Protein AF-A0A1I0EHY3-F1 (afdb_monomer_lite)

Structure (mmCIF, N/CA/C/O backbone):
data_AF-A0A1I0EHY3-F1
#
_entry.id   AF-A0A1I0EHY3-F1
#
loop_
_atom_site.group_PDB
_atom_site.id
_atom_site.type_symbol
_atom_site.label_atom_id
_atom_site.label_alt_id
_atom_site.label_comp_id
_atom_site.label_asym_id
_atom_site.label_entity_id
_atom_site.label_seq_id
_atom_site.pdbx_PDB_ins_code
_atom_site.Cartn_x
_atom_site.Cartn_y
_atom_site.Cartn_z
_atom_site.occupancy
_atom_site.B_iso_or_equiv
_atom_site.auth_seq_id
_atom_site.auth_comp_id
_atom_site.auth_asym_id
_atom_site.auth_atom_id
_atom_site.pdbx_PDB_model_num
ATOM 1 N N . MET A 1 1 ? -1.266 -0.340 -12.061 1.00 63.66 1 MET A N 1
ATOM 2 C CA . MET A 1 1 ? -1.767 1.041 -11.902 1.00 63.66 1 MET A CA 1
ATOM 3 C C . MET A 1 1 ? -1.451 1.813 -13.169 1.00 63.66 1 MET A C 1
ATOM 5 O O . MET A 1 1 ? -0.361 1.620 -13.696 1.00 63.66 1 MET A O 1
ATOM 9 N N . ILE A 1 2 ? -2.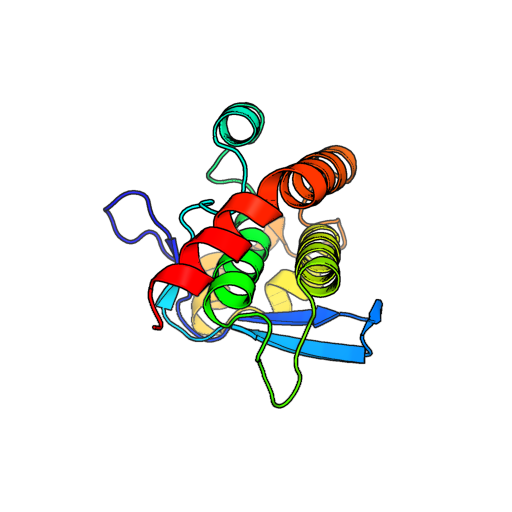368 2.656 -13.633 1.00 57.81 2 ILE A N 1
ATOM 10 C CA . ILE A 1 2 ? -2.250 3.455 -14.862 1.00 57.81 2 ILE A CA 1
ATOM 11 C C . ILE A 1 2 ? -2.329 4.943 -14.484 1.00 57.81 2 ILE A C 1
ATOM 13 O O . ILE A 1 2 ? -3.121 5.280 -13.599 1.00 57.81 2 ILE A O 1
ATOM 17 N N . PRO A 1 3 ? -1.504 5.828 -15.074 1.00 57.62 3 PRO A N 1
ATOM 18 C CA . PRO A 1 3 ? -1.620 7.263 -14.838 1.00 57.62 3 PRO A CA 1
ATOM 19 C C . PRO A 1 3 ? -2.934 7.800 -15.424 1.00 57.62 3 PRO A C 1
ATOM 21 O O . PRO A 1 3 ? -3.269 7.501 -16.567 1.00 57.62 3 PRO A O 1
ATOM 24 N N . ASP A 1 4 ? -3.659 8.626 -14.667 1.00 59.00 4 ASP A N 1
ATOM 25 C CA . ASP A 1 4 ? -4.959 9.197 -15.073 1.00 59.00 4 ASP A CA 1
ATOM 26 C C . ASP A 1 4 ? -4.843 10.472 -15.934 1.00 59.00 4 ASP A C 1
ATOM 28 O O . ASP A 1 4 ? -5.841 11.113 -16.252 1.00 59.00 4 ASP A O 1
ATOM 32 N N . GLY A 1 5 ? -3.616 10.890 -16.264 1.00 46.50 5 GLY A N 1
ATOM 33 C CA . GLY A 1 5 ? -3.330 12.153 -16.954 1.00 46.50 5 GLY A CA 1
ATOM 34 C C . GLY A 1 5 ? -3.384 13.407 -16.068 1.00 46.50 5 GLY A C 1
ATOM 35 O O . GLY A 1 5 ? -2.939 14.464 -16.505 1.00 46.50 5 GLY A O 1
ATOM 36 N N . SER A 1 6 ? -3.830 13.296 -14.812 1.00 55.62 6 SER A N 1
ATOM 37 C CA . SER A 1 6 ? -3.902 14.386 -13.822 1.00 55.62 6 SER A CA 1
ATOM 38 C C . SER A 1 6 ? -2.814 14.291 -12.743 1.00 55.62 6 SER A C 1
ATOM 40 O O . SER A 1 6 ? -2.848 15.008 -11.745 1.00 55.62 6 SER A O 1
ATOM 42 N N . GLY A 1 7 ? -1.832 13.404 -12.931 1.00 55.72 7 GLY A N 1
ATOM 43 C CA . GLY A 1 7 ? -0.764 13.152 -11.961 1.00 55.72 7 GLY A CA 1
ATOM 44 C C . GLY A 1 7 ? -1.140 12.149 -10.865 1.00 55.72 7 GLY A C 1
ATOM 45 O O . GLY A 1 7 ? -0.314 11.876 -9.988 1.00 55.72 7 GLY A O 1
ATOM 46 N N . HIS A 1 8 ? -2.337 11.560 -10.921 1.00 59.31 8 HIS A N 1
ATOM 47 C CA . HIS A 1 8 ? -2.712 10.434 -10.076 1.00 59.31 8 HIS A CA 1
ATOM 48 C C . HIS A 1 8 ? -2.525 9.124 -10.825 1.00 59.31 8 HIS A C 1
ATOM 50 O O . HIS A 1 8 ? -2.220 9.069 -12.017 1.00 59.31 8 HIS A O 1
ATOM 56 N N . TRP A 1 9 ? -2.670 8.040 -10.078 1.00 60.34 9 TRP A N 1
ATOM 57 C CA . TRP A 1 9 ? -2.639 6.712 -10.647 1.00 60.34 9 TRP A CA 1
ATOM 58 C C . TRP A 1 9 ? -3.793 5.907 -10.086 1.00 60.34 9 TRP A C 1
ATOM 60 O O . TRP A 1 9 ? -4.057 5.968 -8.883 1.00 60.34 9 TRP A O 1
ATOM 70 N N . ILE A 1 10 ? -4.412 5.132 -10.963 1.00 63.94 10 ILE A N 1
ATOM 71 C CA . ILE A 1 10 ? -5.597 4.333 -10.675 1.00 63.94 10 ILE A CA 1
ATOM 72 C C . ILE A 1 10 ? -5.275 2.853 -10.873 1.00 63.94 10 ILE A C 1
ATOM 74 O O . ILE A 1 10 ? -4.452 2.496 -11.726 1.00 63.94 10 ILE A O 1
ATOM 78 N N . SER A 1 11 ? -5.860 1.976 -10.059 1.00 66.00 11 SER A N 1
ATOM 79 C CA . SER A 1 11 ? -5.813 0.533 -10.314 1.00 66.00 11 SER A CA 1
ATOM 80 C C . SER A 1 11 ? -6.658 0.202 -11.552 1.00 66.00 11 SER A C 1
ATOM 82 O O . SER A 1 11 ? -7.798 0.639 -11.675 1.00 66.00 11 SER A O 1
ATOM 84 N N . ASP A 1 12 ? -6.083 -0.554 -12.486 1.00 60.94 12 ASP A N 1
ATOM 85 C CA . ASP A 1 12 ? -6.786 -1.077 -13.662 1.00 60.94 12 ASP A CA 1
ATOM 86 C C . ASP A 1 12 ? -7.090 -2.553 -13.391 1.00 60.94 12 ASP A C 1
ATOM 88 O O . ASP A 1 12 ? -6.317 -3.442 -13.748 1.00 60.94 12 ASP A O 1
ATOM 92 N N . GLY A 1 13 ? -8.117 -2.777 -12.567 1.00 66.25 13 GLY A N 1
ATOM 93 C CA . GLY A 1 13 ? -8.467 -4.075 -11.982 1.00 66.25 13 GLY A CA 1
ATOM 94 C C . GLY A 1 13 ? -8.214 -4.167 -10.473 1.00 66.25 13 GLY A C 1
ATOM 95 O O . GLY A 1 13 ? -7.754 -3.215 -9.841 1.00 66.25 13 GLY A O 1
ATOM 96 N N . TYR A 1 14 ? -8.539 -5.326 -9.895 1.00 68.25 14 TYR A N 1
ATOM 97 C CA . TYR A 1 14 ? -8.296 -5.597 -8.479 1.00 68.25 14 TYR A CA 1
ATOM 98 C C . TYR A 1 14 ? -6.793 -5.686 -8.187 1.00 68.25 14 TYR A C 1
ATOM 100 O O . TYR A 1 14 ? -6.037 -6.221 -8.998 1.00 68.25 14 TYR A O 1
ATOM 108 N N . LEU A 1 15 ? -6.354 -5.172 -7.037 1.00 72.00 15 LEU A N 1
ATOM 109 C CA . LEU A 1 15 ? -5.000 -5.423 -6.535 1.00 72.00 15 LEU A CA 1
ATOM 110 C C . LEU A 1 15 ? -5.090 -6.260 -5.267 1.00 72.00 15 LEU A C 1
ATOM 112 O O . LEU A 1 15 ? -5.623 -5.799 -4.262 1.00 72.00 15 LEU A O 1
ATOM 116 N N . ASP A 1 16 ? -4.549 -7.470 -5.318 1.00 73.25 16 ASP A N 1
ATOM 117 C CA . ASP A 1 16 ? -4.583 -8.402 -4.199 1.00 73.25 16 ASP A CA 1
ATOM 118 C C . ASP A 1 16 ? -3.262 -8.360 -3.427 1.00 73.25 16 ASP A C 1
ATOM 120 O O . ASP A 1 16 ? -2.185 -8.569 -3.980 1.00 73.25 16 ASP A O 1
ATOM 124 N N . PHE A 1 17 ? -3.333 -8.103 -2.123 1.00 76.38 17 PHE A N 1
ATOM 125 C CA . PHE A 1 17 ? -2.171 -8.059 -1.242 1.00 76.38 17 PHE A CA 1
ATOM 126 C C . PHE A 1 17 ? -2.270 -9.141 -0.183 1.00 76.38 17 PHE A C 1
ATOM 128 O O . PHE A 1 17 ? -3.125 -9.095 0.700 1.00 76.38 17 PHE A O 1
ATOM 135 N N . GLN A 1 18 ? -1.361 -10.108 -0.232 1.00 76.12 18 GLN A N 1
ATOM 136 C CA . GLN A 1 18 ? -1.260 -11.114 0.813 1.00 76.12 18 GLN A CA 1
ATOM 137 C C . GLN A 1 18 ? -0.551 -10.533 2.042 1.00 76.12 18 GLN A C 1
ATOM 139 O O . GLN A 1 18 ? 0.582 -10.068 1.955 1.00 76.12 18 GLN A O 1
ATOM 144 N N . SER A 1 19 ? -1.203 -10.599 3.204 1.00 79.00 19 SER A N 1
ATOM 145 C CA . SER A 1 19 ? -0.573 -10.344 4.498 1.00 79.00 19 SER A CA 1
ATOM 146 C C . SER A 1 19 ? -0.488 -11.642 5.288 1.00 79.00 19 SER A C 1
ATOM 148 O O . SER A 1 19 ? -1.494 -12.166 5.774 1.00 79.00 19 SER A O 1
ATOM 150 N N . GLU A 1 20 ? 0.734 -12.150 5.452 1.00 79.00 20 GLU A N 1
ATOM 151 C CA . GLU A 1 20 ? 1.008 -13.304 6.316 1.00 79.00 20 GLU A CA 1
ATOM 152 C C . GLU A 1 20 ? 0.676 -12.994 7.778 1.00 79.00 20 GLU A C 1
ATOM 154 O O . GLU A 1 20 ? 0.107 -13.829 8.478 1.00 79.00 20 GLU A O 1
ATOM 159 N N . ARG A 1 21 ? 0.952 -11.759 8.218 1.00 82.94 21 ARG A N 1
ATOM 160 C CA . ARG A 1 21 ? 0.699 -11.282 9.585 1.00 82.94 21 ARG A CA 1
ATOM 161 C C . ARG A 1 21 ? -0.755 -11.461 10.012 1.00 82.94 21 ARG A C 1
ATOM 163 O O . ARG A 1 21 ? -1.008 -11.798 11.164 1.00 82.94 21 ARG A O 1
ATOM 170 N N . PHE A 1 22 ? -1.693 -11.213 9.100 1.00 82.75 22 PHE A N 1
ATOM 171 C CA . PHE A 1 22 ? -3.131 -11.300 9.369 1.00 82.75 22 PHE A CA 1
ATOM 172 C C . PHE A 1 22 ? -3.798 -12.523 8.723 1.00 82.75 22 PHE A C 1
ATOM 174 O O . PHE A 1 22 ? -5.019 -12.683 8.832 1.00 82.75 22 PHE A O 1
ATOM 181 N N . GLY A 1 23 ? -3.018 -13.382 8.056 1.00 79.12 23 GLY A N 1
ATOM 182 C CA . GLY A 1 23 ? -3.507 -14.581 7.376 1.00 79.12 23 GLY A CA 1
ATOM 183 C C . GLY A 1 23 ? -4.640 -14.281 6.392 1.00 79.12 23 GLY A C 1
ATOM 184 O O . GLY A 1 23 ? -5.669 -14.957 6.417 1.00 79.12 23 GLY A O 1
ATOM 185 N N . CYS A 1 24 ? -4.511 -13.218 5.594 1.00 77.94 24 CYS A N 1
ATOM 186 C CA . CYS A 1 24 ? -5.536 -12.811 4.631 1.00 77.94 24 CYS A CA 1
ATOM 187 C C . CYS A 1 24 ? -4.947 -12.201 3.360 1.00 77.94 24 CYS A C 1
ATOM 189 O O . CYS A 1 24 ? -3.811 -11.732 3.345 1.00 77.94 24 CYS A O 1
ATOM 191 N N . VAL A 1 25 ? -5.761 -12.179 2.307 1.00 79.06 25 VAL A N 1
ATOM 192 C CA . VAL A 1 25 ? -5.491 -11.446 1.070 1.00 79.06 25 VAL A CA 1
ATOM 193 C C . VAL A 1 25 ? -6.411 -10.244 1.050 1.00 79.06 25 VAL A C 1
ATOM 195 O O . VAL A 1 25 ? -7.612 -10.451 0.992 1.00 79.06 25 VAL A O 1
ATOM 198 N N . VAL A 1 26 ? -5.875 -9.028 1.104 1.00 80.31 26 VAL A N 1
ATOM 199 C CA . VAL A 1 26 ? -6.648 -7.786 1.013 1.00 80.31 26 VAL A CA 1
ATOM 200 C C . VAL A 1 26 ? -6.751 -7.370 -0.447 1.00 80.31 26 VAL A C 1
ATOM 202 O O . VAL A 1 26 ? -5.739 -7.060 -1.071 1.00 80.31 26 VAL A O 1
ATOM 205 N N . SER A 1 27 ? -7.970 -7.360 -0.975 1.00 78.12 27 SER A N 1
ATOM 206 C CA . SER A 1 27 ? -8.259 -6.952 -2.348 1.00 78.12 27 SER A CA 1
ATOM 207 C C . SER A 1 27 ? -8.674 -5.490 -2.386 1.00 78.12 27 SER A C 1
ATOM 209 O O . SER A 1 27 ? -9.617 -5.087 -1.706 1.00 78.12 27 SER A O 1
ATOM 211 N N . MET A 1 28 ? -7.981 -4.718 -3.206 1.00 76.62 28 MET A N 1
ATOM 212 C CA . MET A 1 28 ? -8.351 -3.363 -3.584 1.00 76.62 28 MET A CA 1
ATOM 213 C C . MET A 1 28 ? -9.283 -3.381 -4.782 1.00 76.62 28 MET A C 1
ATOM 215 O O . MET A 1 28 ? -9.040 -4.142 -5.723 1.00 76.62 28 MET A O 1
ATOM 219 N N . HIS A 1 29 ? -10.296 -2.522 -4.797 1.00 67.69 29 HIS A N 1
ATOM 220 C CA . HIS A 1 29 ? -11.178 -2.415 -5.953 1.00 67.69 29 HIS A CA 1
ATOM 221 C C . HIS A 1 29 ? -10.470 -1.817 -7.191 1.00 67.69 29 HIS A C 1
ATOM 223 O O . HIS A 1 29 ? -9.461 -1.109 -7.088 1.00 67.69 29 HIS A O 1
ATOM 229 N N . PRO A 1 30 ? -10.982 -2.093 -8.405 1.00 63.12 30 PRO A N 1
ATOM 230 C CA . PRO A 1 30 ? -10.615 -1.331 -9.593 1.00 63.12 30 PRO A CA 1
ATOM 231 C C . PRO A 1 30 ? -10.903 0.161 -9.386 1.00 63.12 30 PRO A C 1
ATOM 233 O O . PRO A 1 30 ? -11.889 0.519 -8.744 1.00 63.12 30 PRO A O 1
ATOM 236 N N . PHE A 1 31 ? -10.074 1.023 -9.972 1.00 61.56 31 PHE A N 1
ATOM 237 C CA . PHE A 1 31 ? -10.141 2.485 -9.866 1.00 61.56 31 PHE A CA 1
ATOM 238 C C . PHE A 1 31 ? -9.816 3.082 -8.489 1.00 61.56 31 PHE A C 1
ATOM 240 O O . PHE A 1 31 ? -10.076 4.264 -8.256 1.00 61.56 31 PHE A O 1
ATOM 247 N N . SER A 1 32 ? -9.160 2.331 -7.606 1.00 60.16 32 SER A N 1
ATOM 248 C CA . SER A 1 32 ? -8.611 2.887 -6.370 1.00 60.16 32 SER A CA 1
ATOM 249 C C . SER A 1 32 ? -7.535 3.925 -6.680 1.00 60.16 32 SER A C 1
ATOM 251 O O . SER A 1 32 ? -6.539 3.652 -7.362 1.00 60.16 32 SER A O 1
ATOM 253 N N . LEU A 1 33 ? -7.766 5.142 -6.191 1.00 61.81 33 LEU A N 1
ATOM 254 C CA . LEU A 1 33 ? -6.945 6.310 -6.473 1.00 61.81 33 LEU A CA 1
ATOM 255 C C . LEU A 1 33 ? -5.807 6.424 -5.459 1.00 61.81 33 LEU A C 1
ATOM 257 O O . LEU A 1 33 ? -6.032 6.490 -4.256 1.00 61.81 33 LEU A O 1
ATOM 261 N N . ASN A 1 34 ? -4.576 6.529 -5.956 1.00 66.38 34 ASN A N 1
ATOM 262 C CA . ASN A 1 34 ? -3.428 6.883 -5.129 1.00 66.38 34 ASN A CA 1
ATOM 263 C C . ASN A 1 34 ? -3.114 8.377 -5.264 1.00 66.38 34 ASN A C 1
ATOM 265 O O . ASN A 1 34 ? -2.649 8.832 -6.317 1.00 66.38 34 ASN A O 1
ATOM 269 N N . ASN A 1 35 ? -3.283 9.107 -4.163 1.00 60.97 35 ASN A N 1
ATOM 270 C CA . ASN A 1 35 ? -2.892 10.512 -4.022 1.00 60.97 35 ASN A CA 1
ATOM 271 C C . ASN A 1 35 ? -1.800 10.724 -2.952 1.00 60.97 35 ASN A C 1
ATOM 273 O O . ASN A 1 35 ? -1.475 11.871 -2.618 1.00 60.97 35 ASN A O 1
ATOM 277 N N . LEU A 1 36 ? -1.238 9.636 -2.404 1.00 64.88 36 LEU A N 1
ATOM 278 C CA . LEU A 1 36 ? -0.325 9.627 -1.258 1.00 64.88 36 LEU A CA 1
ATOM 279 C C . LEU A 1 36 ? -0.894 10.408 -0.060 1.00 64.88 36 LEU A C 1
ATOM 281 O O . LEU A 1 36 ? -0.121 10.886 0.776 1.00 64.88 36 LEU A O 1
ATOM 285 N N . SER A 1 37 ? -2.219 10.605 0.020 1.00 62.47 37 SER A N 1
ATOM 286 C CA . SER A 1 37 ? -2.838 11.563 0.946 1.00 62.47 37 SER A CA 1
ATOM 287 C C . SER A 1 37 ? -2.569 11.208 2.399 1.00 62.47 37 SER A C 1
ATOM 289 O O . SER A 1 37 ? -2.350 12.109 3.214 1.00 62.47 37 SER A O 1
ATOM 291 N N . SER A 1 38 ? -2.484 9.912 2.696 1.00 60.75 38 SER A N 1
ATOM 292 C CA . SER A 1 38 ? -2.163 9.394 4.018 1.00 60.75 38 SER A CA 1
ATOM 293 C C . SER A 1 38 ? -0.709 9.617 4.448 1.00 60.75 38 SER A C 1
ATOM 295 O O . SER A 1 38 ? -0.406 9.576 5.639 1.00 60.75 38 SER A O 1
ATOM 297 N N . VAL A 1 39 ? 0.211 9.841 3.502 1.00 68.88 39 VAL A N 1
ATOM 298 C CA . VAL A 1 39 ? 1.628 10.102 3.789 1.00 68.88 39 VAL A CA 1
ATOM 299 C C . VAL A 1 39 ? 1.828 11.606 4.012 1.00 68.88 39 VAL A C 1
ATOM 301 O O . VAL A 1 39 ? 1.424 12.403 3.159 1.00 68.88 39 VAL A O 1
ATOM 304 N N . PRO A 1 40 ? 2.479 12.039 5.107 1.00 70.50 40 PRO A N 1
ATOM 305 C CA . PRO A 1 40 ? 2.782 13.449 5.343 1.00 70.50 40 PRO A CA 1
ATOM 306 C C . PRO A 1 40 ? 3.518 14.109 4.171 1.00 70.50 40 PRO A C 1
ATOM 308 O O . PRO A 1 40 ? 4.483 13.557 3.642 1.00 70.50 40 PRO A O 1
ATOM 311 N N . TRP A 1 41 ? 3.097 15.318 3.786 1.00 71.00 41 TRP A N 1
ATOM 312 C CA . TRP A 1 41 ? 3.602 16.018 2.594 1.00 71.00 41 TRP A CA 1
ATOM 313 C C . TRP A 1 41 ? 5.129 16.209 2.586 1.00 71.00 41 TRP A C 1
ATOM 315 O O . TRP A 1 41 ? 5.743 16.182 1.524 1.00 71.00 41 TRP A O 1
ATOM 325 N N . PHE A 1 42 ? 5.755 16.376 3.755 1.00 75.62 42 PHE A N 1
ATOM 326 C CA . PHE A 1 42 ? 7.206 16.538 3.862 1.00 75.62 42 PHE A CA 1
ATOM 327 C C . PHE A 1 42 ? 7.956 15.223 3.611 1.00 75.62 42 PHE A C 1
ATOM 329 O O . PHE A 1 42 ? 9.036 15.250 3.029 1.00 75.62 42 PHE A O 1
ATOM 336 N N . LEU A 1 43 ? 7.365 14.071 3.957 1.00 75.62 43 LEU A N 1
ATOM 337 C CA . LEU A 1 43 ? 7.936 12.762 3.629 1.00 75.62 43 LEU A CA 1
ATOM 338 C C . LEU A 1 43 ? 7.828 12.471 2.133 1.00 75.62 43 LEU A C 1
ATOM 340 O O . LEU A 1 43 ? 8.746 11.882 1.578 1.00 75.62 43 LEU A O 1
ATOM 344 N N . ARG A 1 44 ? 6.785 12.970 1.453 1.00 72.19 44 ARG A N 1
ATOM 345 C CA . ARG A 1 44 ? 6.642 12.841 -0.012 1.00 72.19 44 ARG A CA 1
ATOM 346 C C . ARG A 1 44 ? 7.786 13.492 -0.796 1.00 72.19 44 ARG A C 1
ATOM 348 O O . ARG A 1 44 ? 7.986 13.140 -1.948 1.00 72.19 44 ARG A O 1
ATOM 355 N N . LYS A 1 45 ? 8.537 14.425 -0.195 1.00 73.38 45 LYS A N 1
ATOM 356 C CA . LYS A 1 45 ? 9.725 15.041 -0.815 1.00 73.38 45 LYS A CA 1
ATOM 357 C C . LYS A 1 45 ? 10.977 14.161 -0.740 1.00 73.38 45 LYS A C 1
ATOM 359 O O . LYS A 1 45 ? 11.909 14.388 -1.500 1.00 73.38 45 LYS A O 1
ATOM 364 N N . LEU A 1 46 ? 11.010 13.195 0.180 1.00 72.75 46 LEU A N 1
ATOM 365 C CA . LEU A 1 46 ? 12.155 12.304 0.408 1.00 72.75 46 LEU A CA 1
ATOM 366 C C . LEU A 1 46 ? 12.073 11.010 -0.406 1.00 72.75 46 LEU A C 1
ATOM 368 O O . LEU A 1 46 ? 13.029 10.241 -0.448 1.00 72.75 46 LEU A O 1
ATOM 372 N N . ILE A 1 47 ? 10.930 10.763 -1.040 1.00 71.12 47 ILE A N 1
ATOM 373 C CA . ILE A 1 47 ? 10.663 9.572 -1.837 1.00 71.12 47 ILE A CA 1
ATOM 374 C C . ILE A 1 47 ? 10.256 9.989 -3.244 1.00 71.12 47 ILE A C 1
ATOM 376 O O . ILE A 1 47 ? 9.557 10.981 -3.429 1.00 71.12 47 ILE A O 1
ATOM 380 N N . ASN A 1 48 ? 10.677 9.227 -4.253 1.00 68.38 48 ASN A N 1
ATOM 381 C CA . ASN A 1 48 ? 10.185 9.446 -5.608 1.00 68.38 48 ASN A CA 1
ATOM 382 C C . ASN A 1 48 ? 8.678 9.120 -5.640 1.00 68.38 48 ASN A C 1
ATOM 384 O O . ASN A 1 48 ? 8.332 7.959 -5.422 1.00 68.38 48 ASN A O 1
ATOM 388 N N . PRO A 1 49 ? 7.779 10.077 -5.937 1.00 63.25 49 PRO A N 1
ATOM 389 C CA . PRO A 1 49 ? 6.335 9.835 -5.929 1.00 63.25 49 PRO A CA 1
ATOM 390 C C . PRO A 1 49 ? 5.894 8.786 -6.961 1.00 63.25 49 PRO A C 1
ATOM 392 O O . PRO A 1 49 ? 4.832 8.189 -6.805 1.00 63.25 49 PRO A O 1
ATOM 395 N N . ASN A 1 50 ? 6.705 8.520 -7.990 1.00 64.81 50 ASN A N 1
ATOM 396 C CA . ASN A 1 50 ? 6.499 7.451 -8.972 1.00 64.81 50 ASN A CA 1
ATOM 397 C C . ASN A 1 50 ? 7.261 6.159 -8.621 1.00 64.81 50 ASN A C 1
ATOM 399 O O . ASN A 1 50 ? 7.570 5.351 -9.493 1.00 64.81 50 ASN A O 1
ATOM 403 N N . GLY A 1 51 ? 7.603 5.980 -7.344 1.00 67.25 51 GLY A N 1
ATOM 404 C CA . GLY A 1 51 ? 8.368 4.844 -6.849 1.00 67.25 51 GLY A CA 1
ATOM 405 C C . GLY A 1 51 ? 7.553 3.556 -6.672 1.00 67.25 51 GLY A C 1
ATOM 406 O O . GLY A 1 51 ? 6.324 3.548 -6.759 1.00 67.25 51 GLY A O 1
ATOM 407 N N . PRO A 1 52 ? 8.233 2.443 -6.357 1.00 68.75 52 PRO A N 1
ATOM 408 C CA . PRO A 1 52 ? 7.608 1.126 -6.240 1.00 68.75 52 PRO A CA 1
ATOM 409 C C . PRO A 1 52 ? 6.675 0.978 -5.025 1.00 68.75 52 PRO A C 1
ATOM 411 O O . PRO A 1 52 ? 5.914 0.024 -4.959 1.00 68.75 52 PRO A O 1
ATOM 414 N N . HIS A 1 53 ? 6.654 1.932 -4.092 1.00 75.12 53 HIS A N 1
ATOM 415 C CA . HIS A 1 53 ? 5.732 1.943 -2.948 1.00 75.12 53 HIS A CA 1
ATOM 416 C C . HIS A 1 53 ? 4.302 2.380 -3.310 1.00 75.12 53 HIS A C 1
ATOM 418 O O . HIS A 1 53 ? 3.407 2.287 -2.472 1.00 75.12 53 HIS A O 1
ATOM 424 N N . ARG A 1 54 ? 4.049 2.876 -4.532 1.00 77.12 54 ARG A N 1
ATOM 425 C CA . ARG A 1 54 ? 2.717 3.360 -4.941 1.00 77.12 54 ARG A CA 1
ATOM 426 C C . ARG A 1 54 ? 1.575 2.353 -4.752 1.00 77.12 54 ARG A C 1
ATOM 428 O O . ARG A 1 54 ? 0.522 2.779 -4.292 1.00 77.12 54 ARG A O 1
ATOM 435 N N . PRO A 1 55 ? 1.723 1.065 -5.084 1.00 76.25 55 PRO A N 1
ATOM 436 C CA . PRO A 1 55 ? 0.639 0.103 -4.915 1.00 76.25 55 PRO A CA 1
ATOM 437 C C . PRO A 1 55 ? 0.293 -0.098 -3.439 1.00 76.25 55 PRO A C 1
ATOM 439 O O . PRO A 1 55 ? -0.874 -0.074 -3.071 1.00 76.25 55 PRO A O 1
ATOM 442 N N . ALA A 1 56 ? 1.313 -0.174 -2.580 1.00 82.88 56 ALA A N 1
ATOM 443 C CA . ALA A 1 56 ? 1.124 -0.220 -1.136 1.00 82.88 56 ALA A CA 1
ATOM 444 C C . ALA A 1 56 ? 0.457 1.064 -0.613 1.00 82.88 56 ALA A C 1
ATOM 446 O O . ALA A 1 56 ? -0.424 1.009 0.239 1.00 82.88 56 ALA A O 1
ATOM 447 N N . ALA A 1 57 ? 0.834 2.233 -1.136 1.00 83.56 57 ALA A N 1
ATOM 448 C CA . ALA A 1 57 ? 0.203 3.487 -0.737 1.00 83.56 57 ALA A CA 1
ATOM 449 C C . ALA A 1 57 ? -1.262 3.573 -1.191 1.00 83.56 57 ALA A C 1
ATOM 451 O O . ALA A 1 57 ? -2.092 4.072 -0.442 1.00 83.56 57 ALA A O 1
ATOM 452 N N . ALA A 1 58 ? -1.585 3.035 -2.370 1.00 81.31 58 ALA A N 1
ATOM 453 C CA . ALA A 1 58 ? -2.958 2.922 -2.846 1.00 81.31 58 ALA A CA 1
ATOM 454 C C . ALA A 1 58 ? -3.786 2.031 -1.900 1.00 81.31 58 ALA A C 1
ATOM 456 O O . ALA A 1 58 ? -4.874 2.427 -1.489 1.00 81.31 58 ALA A O 1
ATOM 457 N N . LEU A 1 59 ? -3.234 0.880 -1.488 1.00 85.62 59 LEU A N 1
ATOM 458 C CA . LEU A 1 59 ? -3.850 -0.011 -0.496 1.00 85.62 59 LEU A CA 1
ATOM 459 C C . LEU A 1 59 ? -4.132 0.729 0.808 1.00 85.62 59 LEU A C 1
ATOM 461 O O . LEU A 1 59 ? -5.208 0.607 1.383 1.00 85.62 59 LEU A O 1
ATOM 465 N N . HIS A 1 60 ? -3.163 1.508 1.278 1.00 87.62 60 HIS A N 1
ATOM 466 C CA . HIS A 1 60 ? -3.300 2.261 2.513 1.00 87.62 60 HIS A CA 1
ATOM 467 C C . HIS A 1 60 ? -4.355 3.373 2.415 1.00 87.62 60 HIS A C 1
ATOM 469 O O . HIS A 1 60 ? -5.157 3.519 3.339 1.00 87.62 60 HIS A O 1
ATOM 475 N N . ASP A 1 61 ? -4.379 4.123 1.308 1.00 84.31 61 ASP A N 1
ATOM 476 C CA . ASP A 1 61 ? -5.389 5.152 1.038 1.00 84.31 61 ASP A CA 1
ATOM 477 C C . ASP A 1 61 ? -6.804 4.526 1.019 1.00 84.31 61 ASP A C 1
ATOM 479 O O . ASP A 1 61 ? -7.689 5.024 1.719 1.00 84.31 61 ASP A O 1
ATOM 483 N N . GLU A 1 62 ? -7.006 3.393 0.331 1.00 84.00 62 GLU A N 1
ATOM 484 C CA . GLU A 1 62 ? -8.295 2.677 0.280 1.00 84.00 62 GLU A CA 1
ATOM 485 C C . GLU A 1 62 ? -8.702 2.102 1.645 1.00 84.00 62 GLU A C 1
ATOM 487 O O . GLU A 1 62 ? -9.835 2.290 2.087 1.00 84.00 62 GLU A O 1
ATOM 492 N N . LEU A 1 63 ? -7.782 1.471 2.383 1.00 87.19 63 LEU A N 1
ATOM 493 C CA . LEU A 1 63 ? -8.055 0.989 3.743 1.00 87.19 63 LEU A CA 1
ATOM 494 C C . LEU A 1 63 ? -8.476 2.133 4.671 1.00 87.19 63 LEU A C 1
ATOM 496 O O . LEU A 1 63 ? -9.396 1.987 5.477 1.00 87.19 63 LEU A O 1
ATOM 500 N N . TYR A 1 64 ? -7.840 3.297 4.555 1.00 86.69 64 TYR A N 1
ATOM 501 C CA . TYR A 1 64 ? -8.225 4.488 5.309 1.00 86.69 64 TYR A CA 1
ATOM 502 C C . TYR A 1 64 ? -9.576 5.043 4.855 1.00 86.69 64 TYR A C 1
ATOM 504 O O . TYR A 1 64 ? -10.345 5.544 5.685 1.00 86.69 64 TYR A O 1
ATOM 512 N N . GLU A 1 65 ? -9.884 4.942 3.564 1.00 84.12 65 GLU A N 1
ATOM 513 C CA . GLU A 1 65 ? -11.165 5.334 2.998 1.00 84.12 65 GLU A CA 1
ATOM 514 C C . GLU A 1 65 ? -12.309 4.473 3.546 1.00 84.12 65 GLU A C 1
ATOM 516 O O . GLU A 1 65 ? -13.311 5.024 4.015 1.00 84.12 65 GLU A O 1
ATOM 521 N N . LEU A 1 66 ? -12.103 3.158 3.572 1.00 85.38 66 LEU A N 1
ATOM 522 C CA . LEU A 1 66 ? -13.035 2.138 4.050 1.00 85.38 66 LEU A CA 1
ATOM 523 C C . LEU A 1 66 ? -13.052 1.977 5.575 1.00 85.38 66 LEU A C 1
ATOM 525 O O . LEU A 1 66 ? -13.777 1.141 6.105 1.00 85.38 66 LEU A O 1
ATOM 529 N N . ARG A 1 67 ? -12.257 2.759 6.313 1.00 86.81 67 ARG A N 1
ATOM 530 C CA . ARG A 1 67 ? -12.122 2.645 7.779 1.00 86.81 67 ARG A CA 1
ATOM 531 C C . ARG A 1 67 ? -11.653 1.274 8.249 1.00 86.81 67 ARG A C 1
ATOM 533 O O . ARG A 1 67 ? -12.044 0.826 9.320 1.00 86.81 67 ARG A O 1
ATOM 540 N N . GLY A 1 68 ? -10.809 0.632 7.451 1.00 86.31 68 GLY A N 1
ATOM 541 C CA . GLY A 1 68 ? -10.334 -0.722 7.686 1.00 86.31 68 GLY A CA 1
ATOM 542 C C . GLY A 1 68 ? -11.414 -1.785 7.499 1.00 86.31 68 GLY A C 1
ATOM 543 O O . GLY A 1 68 ? -11.138 -2.957 7.735 1.00 86.31 68 GLY A O 1
ATOM 544 N N . VAL A 1 69 ? -12.625 -1.415 7.068 1.00 88.88 69 VAL A N 1
ATOM 545 C CA . VAL A 1 69 ? -13.699 -2.367 6.794 1.00 88.88 69 VAL A CA 1
ATOM 546 C C . VAL A 1 69 ? -13.520 -2.909 5.385 1.00 88.88 69 VAL A C 1
ATOM 548 O O . VAL A 1 69 ? -13.851 -2.255 4.404 1.00 88.88 69 VAL A O 1
ATOM 551 N N . THR A 1 70 ? -12.992 -4.120 5.274 1.00 84.19 70 THR A N 1
ATOM 552 C CA . THR A 1 70 ? -12.837 -4.795 3.984 1.00 84.19 70 THR A CA 1
ATOM 553 C C . THR A 1 70 ? -12.973 -6.299 4.161 1.00 84.19 70 THR A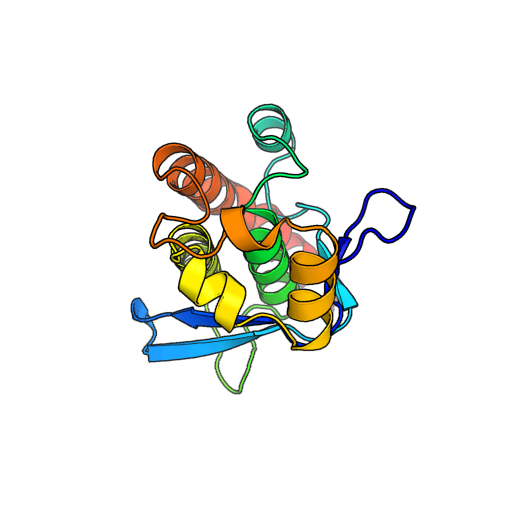 C 1
ATOM 555 O O . THR A 1 70 ? -12.594 -6.847 5.196 1.00 84.19 70 THR A O 1
ATOM 558 N N . GLN A 1 71 ? -13.573 -6.964 3.169 1.00 76.94 71 GLN A N 1
ATOM 559 C CA . GLN A 1 71 ? -13.737 -8.425 3.126 1.00 76.94 71 GLN A CA 1
ATOM 560 C C . GLN A 1 71 ? -14.320 -9.034 4.419 1.00 76.94 71 GLN A C 1
ATOM 562 O O . GLN A 1 71 ? -13.876 -10.075 4.901 1.00 76.94 71 GLN A O 1
ATOM 567 N N . GLY A 1 72 ? -15.303 -8.357 5.021 1.00 80.44 72 GLY A N 1
ATOM 568 C CA . GLY A 1 72 ? -15.951 -8.813 6.256 1.00 80.44 72 GLY A CA 1
ATOM 569 C C . GLY A 1 72 ? -15.082 -8.718 7.516 1.00 80.44 72 GLY A C 1
ATOM 570 O O . GLY A 1 72 ? -15.488 -9.201 8.571 1.00 80.44 72 GLY A O 1
ATOM 571 N N . ARG A 1 73 ? -13.904 -8.091 7.435 1.00 85.19 73 ARG A N 1
ATOM 572 C CA . ARG A 1 73 ? -13.038 -7.770 8.574 1.00 85.19 73 ARG A CA 1
ATOM 573 C C . ARG A 1 73 ? -13.054 -6.272 8.844 1.00 85.19 73 ARG A C 1
ATOM 575 O O . ARG A 1 73 ? -13.312 -5.471 7.951 1.00 85.19 73 ARG A O 1
ATOM 582 N N . ASN A 1 74 ? -12.765 -5.907 10.089 1.00 92.12 74 ASN A N 1
ATOM 583 C CA . ASN A 1 74 ? -12.615 -4.522 10.513 1.00 92.12 74 ASN A CA 1
ATOM 584 C C . ASN A 1 74 ? -11.224 -4.342 11.121 1.00 92.12 74 ASN A C 1
ATOM 586 O O . ASN A 1 74 ? -10.982 -4.732 12.262 1.00 92.12 74 ASN A O 1
ATOM 590 N N . PHE A 1 75 ? -10.312 -3.796 10.325 1.00 91.12 75 PHE A N 1
ATOM 591 C CA . PHE A 1 75 ? -8.956 -3.489 10.743 1.00 91.12 75 PHE A CA 1
ATOM 592 C C . PHE A 1 75 ? -8.915 -2.152 11.482 1.00 91.12 75 PHE A C 1
ATOM 594 O O . PHE A 1 75 ? -9.406 -1.122 11.021 1.00 91.12 75 PHE A O 1
ATOM 601 N N . THR A 1 76 ? -8.235 -2.128 12.620 1.00 92.94 76 THR A N 1
ATOM 602 C CA . THR A 1 76 ? -7.874 -0.880 13.286 1.00 92.94 76 THR A CA 1
ATOM 603 C C . THR A 1 76 ? -6.914 -0.067 12.418 1.00 92.94 76 THR A C 1
ATOM 605 O O . THR A 1 76 ? -6.192 -0.597 11.572 1.00 92.94 76 THR A O 1
ATOM 608 N N . ARG A 1 77 ? -6.805 1.238 12.694 1.00 91.44 77 ARG A N 1
ATOM 609 C CA . ARG A 1 77 ? -5.801 2.104 12.050 1.00 91.44 77 ARG A CA 1
ATOM 610 C C . ARG A 1 77 ? -4.395 1.498 12.102 1.00 91.44 77 ARG A C 1
ATOM 612 O O . ARG A 1 77 ? -3.679 1.516 11.111 1.00 91.44 77 ARG A O 1
ATOM 619 N N . LYS A 1 78 ? -3.995 0.967 13.264 1.00 92.56 78 LYS A N 1
ATOM 620 C CA . LYS A 1 78 ? -2.667 0.365 13.447 1.00 92.56 78 LYS A CA 1
ATOM 621 C C . LYS A 1 78 ? -2.475 -0.843 12.531 1.00 92.56 78 LYS A C 1
ATOM 623 O O . LYS A 1 78 ? -1.393 -0.997 11.982 1.00 92.56 78 LYS A O 1
ATOM 628 N N . GLU A 1 79 ? -3.501 -1.668 12.372 1.00 92.31 79 GLU A N 1
ATOM 629 C CA . GLU A 1 79 ? -3.451 -2.834 11.489 1.00 92.31 79 GLU A CA 1
ATOM 630 C C . GLU A 1 79 ? -3.430 -2.415 10.017 1.00 92.31 79 GLU A C 1
ATOM 632 O O . GLU A 1 79 ? -2.665 -2.982 9.248 1.00 92.31 79 GLU A O 1
ATOM 637 N N . CYS A 1 80 ? -4.151 -1.353 9.642 1.00 91.88 80 CYS A N 1
ATOM 638 C CA . CYS A 1 80 ? -4.039 -0.747 8.311 1.00 91.88 80 CYS A CA 1
ATOM 639 C C . CYS A 1 80 ? -2.611 -0.240 8.037 1.00 91.88 80 CYS A C 1
ATOM 641 O O . CYS A 1 80 ? -2.051 -0.514 6.977 1.00 91.88 80 CYS A O 1
ATOM 643 N N . ASP A 1 81 ? -1.986 0.440 9.009 1.00 92.69 81 ASP A N 1
ATOM 644 C CA . ASP A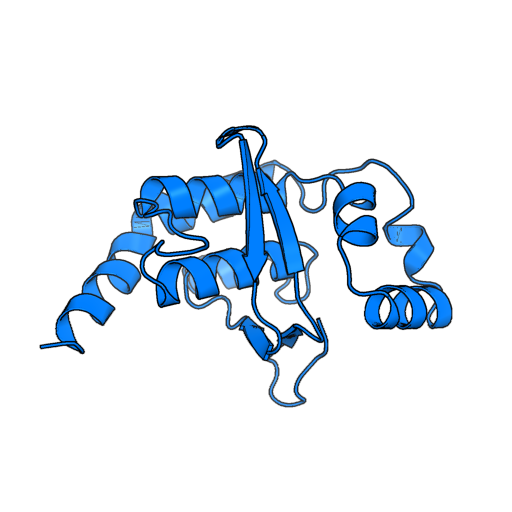 1 81 ? -0.591 0.891 8.897 1.00 92.69 81 ASP A CA 1
ATOM 645 C C . ASP A 1 81 ? 0.369 -0.311 8.739 1.00 92.69 81 ASP A C 1
ATOM 647 O O . ASP A 1 81 ? 1.372 -0.229 8.031 1.00 92.69 81 ASP A O 1
ATOM 651 N N . GLN A 1 82 ? 0.084 -1.434 9.411 1.00 92.12 82 GLN A N 1
ATOM 652 C CA . GLN A 1 82 ? 0.881 -2.664 9.320 1.00 92.12 82 GLN A CA 1
ATOM 653 C C . GLN A 1 82 ? 0.692 -3.384 7.982 1.00 92.12 82 GLN A C 1
ATOM 655 O O . GLN A 1 82 ? 1.682 -3.817 7.405 1.00 92.12 82 GLN A O 1
ATOM 660 N N . LEU A 1 83 ? -0.536 -3.459 7.462 1.00 90.50 83 LEU A N 1
ATOM 661 C CA . LEU A 1 83 ? -0.826 -3.970 6.118 1.00 90.50 83 LEU A CA 1
ATOM 662 C C . LEU A 1 83 ? -0.080 -3.168 5.048 1.00 90.50 83 LEU A C 1
ATOM 664 O O . LEU A 1 83 ? 0.478 -3.742 4.118 1.00 90.50 83 LEU A O 1
ATOM 668 N N . TYR A 1 84 ? -0.004 -1.847 5.214 1.00 90.62 84 TYR A N 1
ATOM 669 C CA . TYR A 1 84 ? 0.789 -0.986 4.342 1.00 90.62 84 TYR A CA 1
ATOM 670 C C . TYR A 1 84 ? 2.285 -1.316 4.382 1.00 90.62 84 TYR A C 1
ATOM 672 O O . TYR A 1 84 ? 2.927 -1.402 3.334 1.00 90.62 84 TYR A O 1
ATOM 680 N N . LEU A 1 85 ? 2.844 -1.535 5.576 1.00 90.56 85 LEU A N 1
ATOM 681 C CA . LEU A 1 85 ? 4.235 -1.963 5.718 1.00 90.56 85 LEU A CA 1
ATOM 682 C C . LEU A 1 85 ? 4.476 -3.334 5.074 1.00 90.56 85 LEU A C 1
ATOM 684 O O . LEU A 1 85 ? 5.433 -3.476 4.317 1.00 90.56 85 LEU A O 1
ATOM 688 N N . ASP A 1 86 ? 3.606 -4.312 5.337 1.00 88.00 86 ASP A N 1
ATOM 689 C CA . ASP A 1 86 ? 3.699 -5.653 4.752 1.00 88.00 86 ASP A CA 1
ATOM 690 C C . ASP A 1 86 ? 3.645 -5.572 3.211 1.00 88.00 86 ASP A C 1
ATOM 692 O O . ASP A 1 86 ? 4.463 -6.186 2.530 1.00 88.00 86 ASP A O 1
ATOM 696 N N . ALA A 1 87 ? 2.771 -4.729 2.648 1.00 85.06 87 ALA A N 1
ATOM 697 C CA . ALA A 1 87 ? 2.694 -4.498 1.206 1.00 85.06 87 ALA A CA 1
ATOM 698 C C . ALA A 1 87 ? 3.967 -3.846 0.629 1.00 85.06 87 ALA A C 1
ATOM 700 O O . ALA A 1 87 ? 4.400 -4.218 -0.460 1.00 85.06 87 ALA A O 1
ATOM 701 N N . MET A 1 88 ? 4.609 -2.908 1.335 1.00 86.44 88 MET A N 1
ATOM 702 C CA . MET A 1 88 ? 5.883 -2.312 0.891 1.00 86.44 88 MET A CA 1
ATOM 703 C C . MET A 1 88 ? 7.060 -3.294 0.939 1.00 86.44 88 MET A C 1
ATOM 705 O O . MET A 1 88 ? 7.973 -3.185 0.117 1.00 86.44 88 MET A O 1
ATOM 709 N N . LEU A 1 89 ? 7.040 -4.218 1.903 1.00 87.56 89 LEU A N 1
ATOM 710 C CA . LEU A 1 89 ? 8.056 -5.256 2.089 1.00 87.56 89 LEU A CA 1
ATOM 711 C C . LEU A 1 89 ? 7.788 -6.516 1.257 1.00 87.56 89 LEU A C 1
ATOM 713 O O . LEU A 1 89 ? 8.643 -7.399 1.214 1.00 87.56 89 LEU A O 1
ATOM 717 N N . SER A 1 90 ? 6.630 -6.600 0.595 1.00 83.00 90 SER A N 1
ATOM 718 C CA . SER A 1 90 ? 6.320 -7.694 -0.322 1.00 83.00 90 SER A CA 1
ATOM 719 C C . SER A 1 90 ? 7.378 -7.807 -1.416 1.00 83.00 90 SER A C 1
ATOM 721 O O . SER A 1 90 ? 7.998 -6.817 -1.829 1.00 83.00 90 SER A O 1
ATOM 723 N N . ASP A 1 91 ? 7.620 -9.033 -1.869 1.00 80.38 91 ASP A N 1
ATOM 724 C CA . ASP A 1 91 ? 8.583 -9.259 -2.930 1.00 80.38 91 ASP A CA 1
ATOM 725 C C . ASP A 1 91 ? 8.003 -8.833 -4.297 1.00 80.38 91 ASP A C 1
ATOM 727 O O . ASP A 1 91 ? 6.800 -8.919 -4.558 1.00 80.38 91 ASP A O 1
ATOM 731 N N . LYS A 1 92 ? 8.865 -8.316 -5.176 1.00 70.62 92 LYS A N 1
ATOM 732 C CA . LYS A 1 92 ? 8.499 -7.793 -6.498 1.00 70.62 92 LYS A CA 1
ATOM 733 C C . LYS A 1 92 ? 7.846 -8.842 -7.392 1.00 70.62 92 LYS A C 1
ATOM 735 O O . LYS A 1 92 ? 7.047 -8.471 -8.251 1.00 70.62 92 LYS A O 1
ATOM 740 N N . LEU A 1 93 ? 8.194 -10.114 -7.201 1.00 69.75 93 LEU A N 1
ATOM 741 C CA . LEU A 1 93 ? 7.660 -11.221 -7.982 1.00 69.75 93 LEU A CA 1
ATOM 742 C C . LEU A 1 93 ? 6.219 -11.519 -7.560 1.00 69.75 93 LEU A C 1
ATOM 744 O O . LEU A 1 93 ? 5.342 -11.534 -8.412 1.00 69.75 93 LEU A O 1
ATOM 748 N N . ALA A 1 94 ? 5.960 -11.642 -6.263 1.00 69.94 94 ALA A N 1
ATOM 749 C CA . ALA A 1 94 ? 4.648 -11.805 -5.658 1.00 69.94 94 ALA A CA 1
ATOM 750 C C . ALA A 1 94 ? 3.742 -10.618 -5.989 1.00 69.94 94 ALA A C 1
ATOM 752 O O . ALA A 1 94 ? 2.593 -10.810 -6.376 1.00 69.94 94 ALA A O 1
ATOM 753 N N . TYR A 1 95 ? 4.274 -9.393 -5.923 1.00 69.88 95 TYR A N 1
ATOM 754 C CA . TYR A 1 95 ? 3.545 -8.209 -6.366 1.00 69.88 95 TYR A CA 1
ATOM 755 C C . TYR A 1 95 ? 3.176 -8.291 -7.852 1.00 69.88 95 TYR A C 1
ATOM 757 O O . TYR A 1 95 ? 2.034 -8.034 -8.223 1.00 69.88 95 TYR A O 1
ATOM 765 N N . PHE A 1 96 ? 4.128 -8.654 -8.716 1.00 69.81 96 PHE A N 1
ATOM 766 C CA . PHE A 1 96 ? 3.858 -8.797 -10.142 1.00 69.81 96 PHE A CA 1
ATOM 767 C C . PHE A 1 96 ? 2.865 -9.916 -10.429 1.00 69.81 96 PHE A C 1
ATOM 769 O O . PHE A 1 96 ? 1.998 -9.722 -11.271 1.00 69.81 96 PHE A O 1
ATOM 776 N N . ASP A 1 97 ? 2.941 -11.042 -9.726 1.00 66.94 97 ASP A N 1
ATOM 777 C CA . ASP A 1 97 ? 2.019 -12.167 -9.873 1.00 66.94 97 ASP A CA 1
ATOM 778 C C . ASP A 1 97 ? 0.597 -11.826 -9.414 1.00 66.94 97 ASP A C 1
ATOM 780 O O . ASP A 1 97 ? -0.359 -12.330 -10.005 1.00 66.94 97 ASP A O 1
ATOM 784 N N . ALA A 1 98 ? 0.459 -10.925 -8.438 1.00 65.44 98 ALA A N 1
ATOM 785 C CA . ALA A 1 98 ? -0.819 -10.407 -7.961 1.00 65.44 98 ALA A CA 1
ATOM 786 C C . ALA A 1 98 ? -1.453 -9.343 -8.879 1.00 65.44 98 ALA A C 1
ATOM 788 O O . ALA A 1 98 ? -2.605 -8.960 -8.676 1.00 65.44 98 ALA A O 1
ATOM 789 N N . LEU A 1 99 ? -0.733 -8.843 -9.893 1.00 63.28 99 LEU A N 1
ATOM 790 C CA . LEU A 1 99 ? -1.302 -7.883 -10.838 1.00 63.28 99 LEU A CA 1
ATOM 791 C C . LEU A 1 99 ? -2.345 -8.541 -11.762 1.00 63.28 99 LEU A C 1
ATOM 793 O O . LEU A 1 99 ? -2.127 -9.659 -12.253 1.00 63.28 99 LEU A O 1
ATOM 797 N N . PRO A 1 100 ? -3.418 -7.806 -12.125 1.00 62.69 100 PRO A N 1
ATOM 798 C CA . PRO A 1 100 ? -4.333 -8.201 -13.189 1.00 62.69 100 PRO A CA 1
ATOM 799 C C . PRO A 1 100 ? -3.589 -8.613 -14.461 1.00 62.69 100 PRO A C 1
ATOM 801 O O . PRO A 1 100 ? -2.527 -8.069 -14.786 1.00 62.69 100 PRO A O 1
ATOM 804 N N . LYS A 1 101 ? -4.141 -9.587 -15.195 1.00 68.31 101 LYS A N 1
ATOM 805 C CA . LYS A 1 101 ? -3.514 -10.126 -16.414 1.00 68.31 101 LYS A CA 1
ATOM 806 C C . LYS A 1 101 ? -3.151 -9.012 -17.402 1.00 68.31 101 LYS A C 1
ATOM 808 O O . LYS A 1 101 ? -2.010 -8.980 -17.855 1.00 68.31 101 LYS A O 1
ATOM 813 N N . ASP A 1 102 ? -4.060 -8.072 -17.630 1.00 61.12 102 ASP A N 1
ATO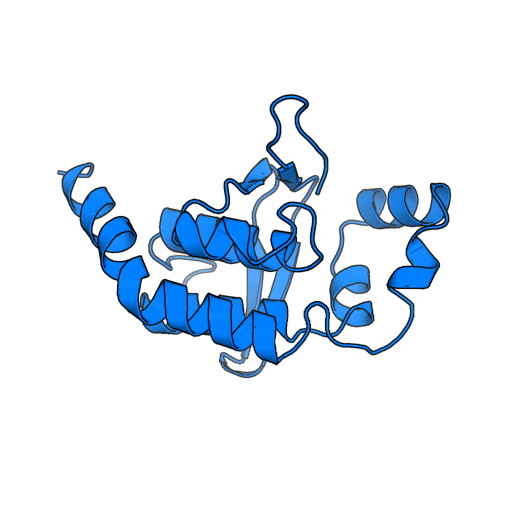M 814 C CA . ASP A 1 102 ? -3.885 -6.979 -18.591 1.00 61.12 102 ASP A CA 1
ATOM 815 C C . ASP A 1 102 ? -2.740 -6.038 -18.178 1.00 61.12 102 ASP A C 1
ATOM 817 O O . ASP A 1 102 ? -1.880 -5.683 -18.986 1.00 61.12 102 ASP A O 1
ATOM 821 N N . ALA A 1 103 ? -2.623 -5.735 -16.880 1.00 59.25 103 ALA A N 1
ATOM 822 C CA . ALA A 1 103 ? -1.509 -4.962 -16.335 1.00 59.25 103 ALA A CA 1
ATOM 823 C C . ALA A 1 103 ? -0.163 -5.700 -16.479 1.00 59.25 103 ALA A C 1
ATOM 825 O O . ALA A 1 103 ? 0.850 -5.083 -16.825 1.00 59.25 103 ALA A O 1
ATOM 826 N N . ARG A 1 104 ? -0.131 -7.023 -16.259 1.00 71.44 104 ARG A N 1
ATOM 827 C CA . ARG A 1 104 ? 1.077 -7.838 -16.491 1.00 71.44 104 ARG A CA 1
ATOM 828 C C . ARG A 1 104 ? 1.464 -7.865 -17.964 1.00 71.44 104 ARG A C 1
ATOM 830 O O . ARG A 1 104 ? 2.654 -7.804 -18.273 1.00 71.44 104 ARG A O 1
ATOM 837 N N . GLU A 1 105 ? 0.490 -7.963 -18.864 1.00 73.69 105 GLU A N 1
ATOM 838 C CA . GLU A 1 105 ? 0.716 -7.944 -20.310 1.00 73.69 105 GLU A CA 1
ATOM 839 C C . GLU A 1 105 ? 1.251 -6.590 -20.780 1.00 73.69 105 GLU A C 1
ATOM 841 O O . GLU A 1 105 ? 2.257 -6.568 -21.486 1.00 73.69 105 GLU A O 1
ATOM 846 N N . ALA A 1 106 ? 0.701 -5.474 -20.296 1.00 66.75 106 ALA A N 1
ATOM 847 C CA . ALA A 1 106 ? 1.238 -4.141 -20.568 1.00 66.75 106 ALA A CA 1
ATOM 848 C C . ALA A 1 106 ? 2.694 -3.996 -20.077 1.00 66.75 106 ALA A C 1
ATOM 850 O O . ALA A 1 106 ? 3.574 -3.558 -20.820 1.00 66.75 106 ALA A O 1
ATOM 851 N N . ILE A 1 107 ? 2.995 -4.436 -18.849 1.00 66.00 107 ILE A N 1
ATOM 852 C CA . ILE A 1 107 ? 4.361 -4.409 -18.293 1.00 66.00 107 ILE A CA 1
ATOM 853 C C . ILE A 1 107 ? 5.330 -5.263 -19.127 1.00 66.00 107 ILE A C 1
ATOM 855 O O . ILE A 1 107 ? 6.470 -4.849 -19.360 1.00 66.00 107 ILE A O 1
ATOM 859 N N . LYS A 1 108 ? 4.894 -6.443 -19.591 1.00 77.25 108 LYS A N 1
ATOM 860 C CA . LYS A 1 108 ? 5.679 -7.304 -20.493 1.00 77.25 108 LYS A CA 1
ATOM 861 C C . LYS A 1 108 ? 5.894 -6.646 -21.854 1.00 77.25 108 LYS A C 1
ATOM 863 O O . LYS A 1 108 ? 7.021 -6.644 -22.336 1.00 77.25 108 LYS A O 1
ATOM 868 N N . HIS A 1 109 ? 4.853 -6.053 -22.434 1.00 75.12 109 HIS A N 1
ATOM 869 C CA . HIS A 1 109 ? 4.911 -5.364 -23.722 1.00 75.12 109 HIS A CA 1
ATOM 870 C C . HIS A 1 109 ? 5.921 -4.206 -23.705 1.00 75.12 109 HIS A C 1
ATOM 872 O O . HIS A 1 109 ? 6.688 -4.031 -24.646 1.00 75.12 109 HIS A O 1
ATOM 878 N N . HIS A 1 110 ? 6.002 -3.466 -22.596 1.00 69.06 110 HIS A N 1
ATOM 879 C CA . HIS A 1 110 ? 6.998 -2.405 -22.408 1.00 69.06 110 HIS A CA 1
ATOM 880 C C . HIS A 1 110 ? 8.389 -2.907 -21.972 1.00 69.06 110 HIS A C 1
ATOM 882 O O . HIS A 1 110 ? 9.276 -2.098 -21.701 1.00 69.06 110 HIS A O 1
ATOM 888 N N . GLY A 1 111 ? 8.605 -4.225 -21.867 1.00 73.56 111 GLY A N 1
ATOM 889 C CA . GLY A 1 111 ? 9.880 -4.810 -21.437 1.00 73.56 111 GLY A CA 1
ATOM 890 C C . GLY A 1 111 ? 10.272 -4.456 -19.997 1.00 73.56 111 GLY A C 1
ATOM 891 O O . GLY A 1 111 ? 11.452 -4.515 -19.640 1.00 73.56 111 GLY A O 1
ATOM 892 N N . LEU A 1 112 ? 9.299 -4.057 -19.172 1.00 70.06 112 LEU A N 1
ATOM 893 C CA . LEU A 1 112 ? 9.489 -3.672 -17.772 1.00 70.06 112 LEU A CA 1
ATOM 894 C C . LEU A 1 112 ? 9.372 -4.871 -16.822 1.00 70.06 112 LEU A C 1
ATOM 896 O O . LEU A 1 112 ? 9.770 -4.769 -15.665 1.00 70.06 112 LEU A O 1
ATOM 900 N N . ASN A 1 113 ? 8.884 -6.019 -17.300 1.00 72.44 113 ASN A N 1
ATOM 901 C CA . ASN A 1 113 ? 8.744 -7.257 -16.525 1.00 72.44 113 ASN A CA 1
ATOM 902 C C . ASN A 1 113 ? 10.062 -7.714 -15.881 1.00 72.44 113 ASN A C 1
ATOM 904 O O . ASN A 1 113 ? 10.049 -8.200 -14.756 1.00 72.44 113 ASN A O 1
ATOM 908 N N . LYS A 1 114 ? 11.204 -7.475 -16.538 1.00 74.38 114 LYS A N 1
ATOM 909 C CA . LYS A 1 114 ? 12.547 -7.751 -15.995 1.00 74.38 114 LYS A CA 1
ATOM 910 C C . LYS A 1 114 ? 12.824 -7.082 -14.642 1.00 74.38 114 LYS A C 1
ATOM 912 O O . LYS A 1 114 ? 13.661 -7.560 -13.885 1.00 74.38 114 LYS A O 1
ATOM 917 N N . ASN A 1 115 ? 12.113 -5.997 -14.323 1.00 67.50 115 ASN A N 1
ATOM 918 C CA . ASN A 1 115 ? 12.235 -5.299 -13.043 1.00 67.50 115 ASN A CA 1
ATOM 919 C C . ASN A 1 115 ? 11.496 -6.005 -11.898 1.00 67.50 115 ASN A C 1
ATOM 921 O O . ASN A 1 115 ? 11.696 -5.624 -10.748 1.00 67.50 115 ASN A O 1
ATOM 925 N N . PHE A 1 116 ? 10.662 -7.000 -12.212 1.00 66.25 116 PHE A N 1
ATOM 926 C CA . PHE A 1 116 ? 9.784 -7.684 -11.267 1.00 66.25 116 PHE A CA 1
ATOM 927 C C . PHE A 1 116 ? 9.996 -9.200 -11.201 1.00 66.25 116 PHE A C 1
ATOM 929 O O . PHE A 1 116 ? 9.597 -9.832 -10.234 1.00 66.25 116 PHE A O 1
ATOM 936 N N . THR A 1 117 ? 10.657 -9.804 -12.191 1.00 65.25 117 THR A N 1
ATOM 937 C CA . THR A 1 117 ? 10.870 -11.262 -12.270 1.00 65.25 117 THR A CA 1
ATOM 938 C C . THR A 1 117 ? 11.943 -11.800 -11.312 1.00 65.25 117 THR A C 1
ATOM 940 O O . THR A 1 117 ? 12.484 -12.879 -11.540 1.00 65.25 117 THR A O 1
ATOM 943 N N . TYR A 1 118 ? 12.293 -11.062 -10.257 1.00 70.31 118 TYR A N 1
ATOM 944 C CA . TYR A 1 118 ? 13.251 -11.486 -9.239 1.00 70.31 118 TYR A CA 1
ATOM 945 C C . TYR A 1 118 ? 12.717 -11.186 -7.840 1.00 70.31 118 TYR A C 1
ATOM 947 O O . TYR A 1 118 ? 12.037 -10.184 -7.616 1.00 70.31 118 TYR A O 1
ATOM 955 N N . ARG A 1 119 ? 13.056 -12.056 -6.882 1.00 68.69 119 ARG A N 1
ATOM 956 C CA . ARG A 1 119 ? 12.705 -11.879 -5.470 1.00 68.69 119 ARG A CA 1
ATOM 957 C C . ARG A 1 119 ? 13.606 -10.817 -4.845 1.00 68.69 119 ARG A C 1
ATOM 959 O O . ARG A 1 119 ? 14.656 -11.120 -4.290 1.00 68.69 119 ARG A O 1
ATOM 966 N N . ALA A 1 120 ? 13.197 -9.567 -4.972 1.00 70.56 120 ALA A N 1
ATOM 967 C CA . ALA A 1 120 ? 13.665 -8.474 -4.135 1.00 70.56 120 ALA A CA 1
ATOM 968 C C . ALA A 1 120 ? 12.452 -7.760 -3.561 1.00 70.56 120 ALA A C 1
ATOM 970 O O . ALA A 1 120 ? 11.370 -7.843 -4.129 1.00 70.56 120 ALA A O 1
ATOM 971 N N . GLU A 1 121 ? 12.629 -7.048 -2.461 1.00 75.56 121 GLU A N 1
ATOM 972 C CA . GLU A 1 121 ? 11.552 -6.260 -1.868 1.00 75.56 121 GLU A CA 1
ATOM 973 C C . GLU A 1 121 ? 11.113 -5.146 -2.826 1.00 75.56 121 GLU A C 1
ATOM 975 O O . GLU A 1 121 ? 11.925 -4.575 -3.564 1.00 75.56 121 GLU A O 1
ATOM 980 N N . MET A 1 122 ? 9.814 -4.848 -2.835 1.00 74.56 122 MET A N 1
ATOM 981 C CA . MET A 1 122 ? 9.236 -3.783 -3.652 1.00 74.56 122 MET A CA 1
ATOM 982 C C . MET A 1 122 ? 9.876 -2.436 -3.326 1.00 74.56 122 MET A C 1
ATOM 984 O O . MET A 1 122 ? 10.234 -1.687 -4.232 1.00 74.56 122 MET A O 1
ATOM 988 N N . THR A 1 123 ? 10.062 -2.143 -2.042 1.00 80.69 123 THR A N 1
ATOM 989 C CA . THR A 1 123 ? 10.638 -0.890 -1.552 1.00 80.69 123 THR A CA 1
ATOM 990 C C . THR A 1 123 ? 11.820 -1.176 -0.634 1.00 80.69 123 THR A C 1
ATOM 992 O O . THR A 1 123 ? 11.770 -2.121 0.147 1.00 80.69 123 THR A O 1
ATOM 995 N N . ASP A 1 124 ? 12.861 -0.338 -0.677 1.00 83.81 124 ASP A N 1
ATOM 996 C CA . ASP A 1 124 ? 13.975 -0.439 0.270 1.00 83.81 124 ASP A CA 1
ATOM 997 C C . ASP A 1 124 ? 13.457 -0.402 1.716 1.00 83.81 124 ASP A C 1
ATOM 999 O O . ASP A 1 124 ? 12.693 0.497 2.082 1.00 83.81 124 AS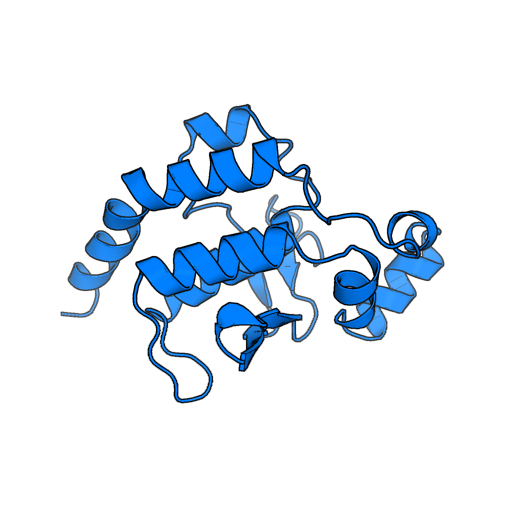P A O 1
ATOM 1003 N N . ARG A 1 125 ? 13.913 -1.332 2.568 1.00 86.00 125 ARG A N 1
ATOM 1004 C CA . ARG A 1 125 ? 13.453 -1.446 3.968 1.00 86.00 125 ARG A CA 1
ATOM 1005 C C . ARG A 1 125 ? 13.438 -0.124 4.711 1.00 86.00 125 ARG A C 1
ATOM 1007 O O . ARG A 1 125 ? 12.469 0.189 5.394 1.00 86.00 125 ARG A O 1
ATOM 1014 N N . TRP A 1 126 ? 14.512 0.657 4.595 1.00 85.31 126 TRP A N 1
ATOM 1015 C CA . TRP A 1 126 ? 14.630 1.922 5.317 1.00 85.31 126 TRP A CA 1
ATOM 1016 C C . TRP A 1 126 ? 13.546 2.920 4.884 1.00 85.31 126 TRP A C 1
ATOM 1018 O O . TRP A 1 126 ? 12.973 3.594 5.738 1.00 85.31 126 TRP A O 1
ATOM 1028 N N . VAL A 1 127 ? 13.201 2.956 3.589 1.00 85.19 127 VAL A N 1
ATOM 1029 C CA . VAL A 1 127 ? 12.096 3.771 3.063 1.00 85.19 127 VAL A CA 1
ATOM 1030 C C . VAL A 1 127 ? 10.768 3.250 3.598 1.00 85.19 127 VAL A C 1
ATOM 1032 O O . VAL A 1 127 ? 9.964 4.039 4.090 1.00 85.19 127 VAL A O 1
ATOM 1035 N N . ALA A 1 128 ? 10.548 1.933 3.556 1.00 87.50 128 ALA A N 1
ATOM 1036 C CA . ALA A 1 128 ? 9.322 1.316 4.054 1.00 87.50 128 ALA A CA 1
ATOM 1037 C C . ALA A 1 128 ? 9.087 1.638 5.541 1.00 87.50 128 ALA A C 1
ATOM 1039 O O . ALA A 1 128 ? 8.003 2.086 5.920 1.00 87.50 128 ALA A O 1
ATOM 1040 N N . TYR A 1 129 ? 10.119 1.508 6.380 1.00 90.31 129 TYR A N 1
ATOM 1041 C CA . TYR A 1 129 ? 10.044 1.855 7.801 1.00 90.31 129 TYR A CA 1
ATOM 1042 C C . TYR A 1 129 ? 9.865 3.355 8.043 1.00 90.31 129 TYR A C 1
ATOM 1044 O O . TYR A 1 129 ? 9.107 3.731 8.936 1.00 90.31 129 TYR A O 1
ATOM 1052 N N . LEU A 1 130 ? 10.514 4.217 7.256 1.00 88.56 130 LEU A N 1
ATOM 1053 C CA . LEU A 1 130 ? 10.359 5.670 7.357 1.00 88.56 130 LEU A CA 1
ATOM 1054 C C . LEU A 1 130 ? 8.929 6.107 7.012 1.00 88.56 130 LEU A C 1
ATOM 1056 O O . LEU A 1 130 ? 8.325 6.891 7.748 1.00 88.56 130 LEU A O 1
ATOM 1060 N N . LEU A 1 131 ? 8.353 5.563 5.938 1.00 87.25 131 LEU A N 1
ATOM 1061 C CA . LEU A 1 131 ? 6.967 5.831 5.551 1.00 87.25 131 LEU A CA 1
ATOM 1062 C C . LEU A 1 131 ? 5.978 5.269 6.573 1.00 87.25 131 LEU A C 1
ATOM 1064 O O . LEU A 1 131 ? 5.037 5.969 6.952 1.00 87.25 131 LEU A O 1
ATOM 1068 N N . TYR A 1 132 ? 6.223 4.055 7.071 1.00 90.56 132 TYR A N 1
ATOM 1069 C CA . TYR A 1 132 ? 5.442 3.456 8.149 1.00 90.56 132 TYR A CA 1
ATOM 1070 C C . TYR A 1 132 ? 5.468 4.325 9.414 1.00 90.56 132 TYR A C 1
ATOM 1072 O O . TYR A 1 132 ? 4.417 4.677 9.945 1.00 90.56 132 TYR A O 1
ATOM 1080 N N . ALA A 1 133 ? 6.645 4.755 9.874 1.00 89.19 133 ALA A N 1
ATOM 1081 C CA . ALA A 1 133 ? 6.769 5.656 11.020 1.00 89.19 133 ALA A CA 1
ATOM 1082 C C . ALA A 1 133 ? 5.989 6.965 10.799 1.00 89.19 133 ALA A C 1
ATOM 1084 O O . ALA A 1 133 ? 5.274 7.422 11.694 1.00 89.19 133 ALA A O 1
ATOM 1085 N N . GLY A 1 134 ? 6.046 7.518 9.584 1.00 87.44 134 GLY A N 1
ATOM 1086 C CA . GLY A 1 134 ? 5.260 8.680 9.178 1.00 87.44 134 GLY A CA 1
ATOM 1087 C C . GLY A 1 134 ? 3.753 8.496 9.366 1.00 87.44 134 GLY A C 1
ATOM 1088 O O . GLY A 1 134 ? 3.113 9.302 10.046 1.00 87.44 134 GLY A O 1
ATOM 1089 N N . VAL A 1 135 ? 3.174 7.424 8.816 1.00 86.88 135 VAL A N 1
ATOM 1090 C CA . VAL A 1 135 ? 1.728 7.158 8.955 1.00 86.88 135 VAL A CA 1
ATOM 1091 C C . VAL A 1 135 ? 1.347 6.780 10.391 1.00 86.88 135 VAL A C 1
ATOM 1093 O O . VAL A 1 135 ? 0.285 7.168 10.880 1.00 86.88 135 VAL A O 1
ATOM 1096 N N . ARG A 1 136 ? 2.242 6.137 11.152 1.00 89.25 136 ARG A N 1
ATOM 1097 C CA . ARG A 1 136 ? 2.017 5.840 12.575 1.00 89.25 136 ARG A CA 1
ATOM 1098 C C . ARG A 1 136 ? 1.834 7.109 13.405 1.00 89.25 136 ARG A C 1
ATOM 1100 O O . ARG A 1 136 ? 0.899 7.148 14.215 1.00 89.25 136 ARG A O 1
ATOM 1107 N N . VAL A 1 137 ? 2.688 8.111 13.182 1.00 86.06 137 VAL A N 1
ATOM 1108 C CA . VAL A 1 137 ? 2.728 9.374 13.939 1.00 86.06 137 VAL A CA 1
ATOM 1109 C C . VAL A 1 137 ? 1.673 10.374 13.467 1.00 86.06 137 VAL A C 1
ATOM 1111 O O . VAL A 1 137 ? 1.085 11.056 14.301 1.00 86.06 137 VAL A O 1
ATOM 1114 N N . PHE A 1 138 ? 1.392 10.454 12.164 1.00 83.50 138 PHE A N 1
ATOM 1115 C CA . PHE A 1 138 ? 0.536 11.509 11.595 1.00 83.50 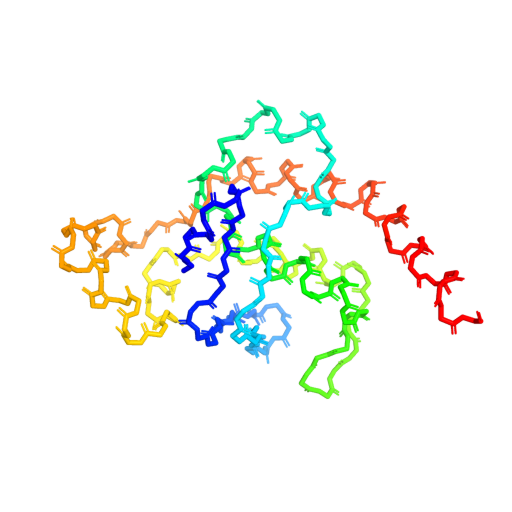138 PHE A CA 1
ATOM 1116 C C . PHE A 1 138 ? -0.777 11.008 10.978 1.00 83.50 138 PHE A C 1
ATOM 1118 O O . PHE A 1 138 ? -1.696 11.801 10.772 1.00 83.50 138 PHE A O 1
ATOM 1125 N N . GLY A 1 139 ? -0.921 9.703 10.732 1.00 79.12 139 GLY A N 1
ATOM 1126 C CA . GLY A 1 139 ? -2.108 9.119 10.093 1.00 79.12 139 GLY A CA 1
ATOM 1127 C C . GLY A 1 139 ? -3.400 9.307 10.894 1.00 79.12 139 GLY A C 1
ATOM 1128 O O . GLY A 1 139 ? -4.489 9.324 10.322 1.00 79.12 139 GLY A O 1
ATOM 1129 N N . TRP A 1 140 ? -3.304 9.549 12.208 1.00 82.06 140 TRP A N 1
ATOM 1130 C CA . TRP A 1 140 ? -4.463 9.852 13.054 1.00 82.06 140 TRP A CA 1
ATOM 1131 C C . TRP A 1 140 ? -5.209 11.117 12.615 1.00 82.06 140 TRP A C 1
ATOM 1133 O O . TRP A 1 140 ? -6.425 11.164 12.769 1.00 82.06 140 TRP A O 1
ATOM 1143 N N . VAL A 1 141 ? -4.526 12.116 12.041 1.00 80.06 141 VAL A N 1
ATOM 1144 C CA . VAL A 1 141 ? -5.167 13.359 11.579 1.00 80.06 141 VAL A CA 1
ATOM 1145 C C . VAL A 1 141 ? -6.147 13.052 10.452 1.00 80.06 141 VAL A C 1
ATOM 1147 O O . VAL A 1 141 ? -7.299 13.484 10.486 1.00 80.06 141 VAL A O 1
ATOM 1150 N N . TYR A 1 142 ? -5.708 12.259 9.475 1.00 76.50 142 TYR A N 1
ATOM 1151 C CA . TYR A 1 142 ? -6.545 11.859 8.349 1.00 76.50 142 TYR A CA 1
ATOM 1152 C C . TYR A 1 142 ? -7.648 10.895 8.795 1.00 76.50 142 TYR A C 1
ATOM 1154 O O . TYR A 1 142 ? -8.820 11.081 8.457 1.00 76.50 142 TYR A O 1
ATOM 1162 N N . TRP A 1 143 ? -7.296 9.926 9.646 1.00 79.69 143 TRP A N 1
ATOM 1163 C CA . TRP A 1 143 ? -8.258 8.988 10.213 1.00 79.69 143 TRP A CA 1
ATOM 1164 C C . TRP A 1 143 ? -9.356 9.709 11.017 1.00 79.69 143 TRP A C 1
ATOM 1166 O O . TRP A 1 143 ? -10.535 9.403 10.863 1.00 79.69 143 TRP A O 1
ATOM 1176 N N . ALA A 1 144 ? -9.021 10.711 11.827 1.00 77.19 144 ALA A N 1
ATOM 1177 C CA . ALA A 1 144 ? -9.997 11.459 12.618 1.00 77.19 144 ALA A CA 1
ATOM 1178 C C . ALA A 1 144 ? -10.837 12.430 11.771 1.00 77.19 144 ALA A C 1
ATOM 1180 O O . ALA A 1 144 ? -12.037 12.564 12.009 1.00 77.19 144 ALA A O 1
ATOM 1181 N N . ARG A 1 145 ? -10.250 13.092 10.759 1.00 69.38 145 ARG A N 1
ATOM 1182 C CA . ARG A 1 145 ? -10.954 14.098 9.938 1.00 69.38 145 ARG A CA 1
ATOM 1183 C C . ARG A 1 145 ? -12.192 13.530 9.251 1.00 69.38 145 ARG A C 1
ATOM 1185 O O . ARG A 1 145 ? -13.220 14.192 9.208 1.00 69.38 145 ARG A O 1
ATOM 1192 N N . LYS A 1 146 ? -12.126 12.286 8.781 1.00 61.62 146 LYS A N 1
ATOM 1193 C CA . LYS A 1 146 ? -13.246 11.648 8.083 1.00 61.62 146 LYS A CA 1
ATOM 1194 C C . LYS A 1 146 ? -14.349 11.135 9.040 1.00 61.62 146 LYS A C 1
ATOM 1196 O O . LYS A 1 146 ? -15.413 10.759 8.577 1.00 61.62 146 LYS A O 1
ATOM 1201 N N . ILE A 1 147 ? -14.145 11.133 10.373 1.00 56.75 147 ILE A N 1
ATOM 1202 C CA . ILE A 1 147 ? -15.212 10.797 11.352 1.00 56.75 147 ILE A CA 1
ATOM 1203 C C . ILE A 1 147 ? -16.254 11.921 11.360 1.00 56.75 147 ILE A C 1
ATOM 1205 O O . ILE A 1 147 ? -17.443 11.675 11.491 1.00 56.75 147 ILE A O 1
ATOM 1209 N N . ARG A 1 148 ? -15.805 13.161 11.141 1.00 50.78 148 ARG A N 1
ATOM 1210 C CA . ARG A 1 148 ? -16.641 14.363 11.186 1.00 50.78 148 ARG A CA 1
ATOM 1211 C C . ARG A 1 148 ? -17.570 14.555 9.983 1.00 50.78 148 ARG A C 1
ATOM 1213 O O . ARG A 1 148 ? -18.476 15.363 10.086 1.00 50.78 148 ARG A O 1
ATOM 1220 N N . ASN A 1 149 ? -17.351 13.843 8.877 1.00 50.44 149 ASN A N 1
ATOM 1221 C CA . ASN A 1 149 ? -18.109 14.027 7.630 1.00 50.44 149 ASN A CA 1
ATOM 1222 C C . ASN A 1 149 ? -19.199 12.958 7.404 1.00 50.44 149 ASN A C 1
ATOM 1224 O O . ASN A 1 149 ? -19.839 12.968 6.359 1.00 50.44 149 ASN A O 1
ATOM 1228 N N . HIS A 1 150 ? -19.383 12.027 8.345 1.00 47.34 150 HIS A N 1
ATOM 1229 C CA . HIS A 1 150 ? -20.434 10.998 8.307 1.00 47.34 150 HIS A CA 1
ATOM 1230 C C . HIS A 1 150 ? -21.447 11.148 9.461 1.00 47.34 150 HIS A C 1
ATOM 1232 O O . HIS A 1 150 ? -22.119 10.180 9.813 1.00 47.34 150 HIS A O 1
ATOM 1238 N N . HIS A 1 151 ? -21.539 12.348 10.042 1.00 40.19 151 HIS A N 1
ATOM 1239 C CA . HIS A 1 151 ? -22.575 12.749 10.995 1.00 40.19 151 HIS A CA 1
ATOM 1240 C C . HIS A 1 151 ? -23.439 13.850 10.391 1.00 40.19 151 HIS A C 1
ATOM 1242 O O . HIS A 1 151 ? -22.851 14.745 9.743 1.00 40.19 151 HIS A O 1
#

pLDDT: mean 74.78, std 11.31, range [40.19, 92.94]

Radius of gyration: 14.87 Å; chains: 1; bounding box: 37×31×38 Å

InterPro domains:
  IPR010767 Campylobacter phage CGC-2007, Cje0229 [PF07087] (33-94)

Secondary structure (DSSP, 8-state):
-EE-SSS-EE-SS-EEEEETTTTEEEEEPTT-EE--TTS-TTGGGTS-TTSTTHHHHHHHHHHHHTTTEETTEE--HHHHHHHHHHHHHSBHHHHHHTS-HHHHHHHHHTT-GGGTSS--BSS-HHHHHHHHHHHHHHHHHHHHHTTTT--

Foldseek 3Di:
DDDPVPRKDWAQAWFWADDPPVRDIFIDGGGQIQPLVLFPPVLPVVDPCPALLRVLSSQLSVCLVCCVDGPNDHDHLLVSLVSSLSLQFAFLQVRLVRGDPVVNVVCVVVVNCVVRNDGDGSHDNVSSVVRSVRSVVRSVVSSVVVVVVVD

Organism: NCBI:txid917

Sequence (151 aa):
MIPDGSGHWISDGYLDFQSERFGCVVSMHPFSLNNLSSVPWFLRKLINPNGPHRPAAALHDELYELRGVTQGRNFTRKECDQLYLDAMLSDKLAYFDALPKDAREAIKHHGLNKNFTYRAEMTDRWVAYLLYAGVRVFGWVYWARKIRNHH